Protein AF-I2K7R7-F1 (afdb_monomer)

Secondary structure (DSSP, 8-state):
-HHHHHHHHHHHHH-SSS-TTTHHHHHHHHHHHHHHHHHHHHHHHHHHHHHHHHHHHHHHTT--

Sequence (64 aa):
MKKNIVEVIEHVQKSTEVSEENKPLILEKLKEWKEEDDAIAEVSVRFENWWMEMEPIFAELGWI

Foldseek 3Di:
DLVVLVVVLVCLVPDPVDDPVCSVVVNVVSVVVNVVVVVVVVVVVVVVVVCVVCVVVCVVVVVD

Radius of gyration: 19.79 Å; Cα contacts (8 Å, |Δi|>4): 16; chains: 1; bounding box: 45×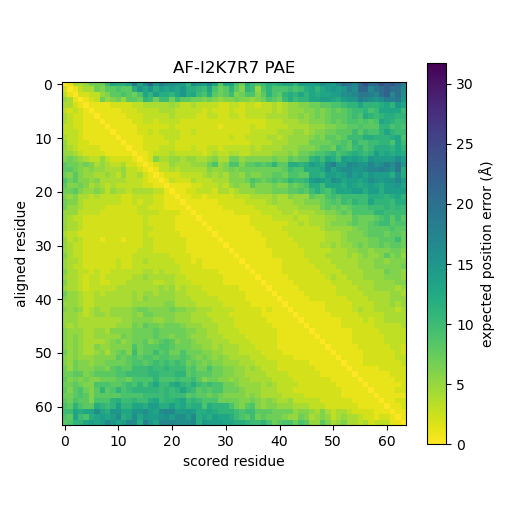16×50 Å

Structure (mmCIF, N/CA/C/O backbone):
data_AF-I2K7R7-F1
#
_entry.id   AF-I2K7R7-F1
#
loop_
_atom_site.group_PDB
_atom_site.id
_atom_site.type_symbol
_atom_site.label_atom_id
_atom_site.label_alt_id
_atom_site.label_comp_id
_atom_site.label_asym_id
_atom_site.label_entity_id
_atom_site.label_seq_id
_atom_site.pdbx_PDB_ins_code
_atom_site.Cartn_x
_atom_site.Cartn_y
_atom_site.Cartn_z
_atom_site.occupancy
_atom_site.B_iso_or_equiv
_atom_site.auth_seq_id
_atom_site.auth_comp_id
_atom_site.auth_asym_id
_atom_site.auth_atom_id
_atom_site.pdbx_PDB_model_num
ATOM 1 N N . MET A 1 1 ? -3.899 -5.296 -3.076 1.00 61.91 1 MET A N 1
ATOM 2 C CA . MET A 1 1 ? -4.030 -5.195 -1.606 1.00 61.91 1 MET A CA 1
ATOM 3 C C . MET A 1 1 ? -4.890 -4.020 -1.156 1.00 61.91 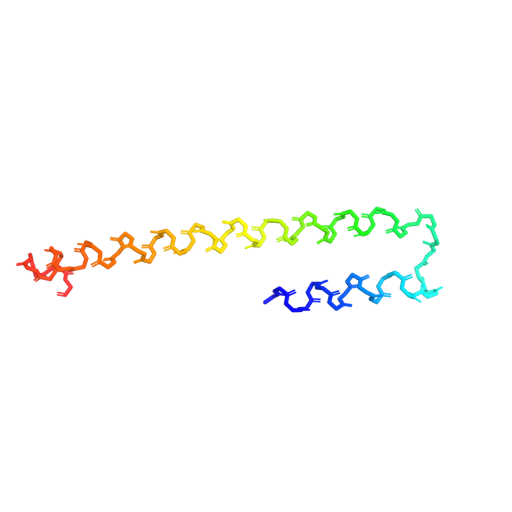1 MET A C 1
ATOM 5 O O . MET A 1 1 ? -5.747 -4.252 -0.315 1.00 61.91 1 MET A O 1
ATOM 9 N N . LYS A 1 2 ? -4.766 -2.818 -1.746 1.00 64.81 2 LYS A N 1
ATOM 10 C CA . LYS A 1 2 ? -5.587 -1.633 -1.396 1.00 64.81 2 LYS A CA 1
ATOM 11 C C . LYS A 1 2 ? -7.084 -1.885 -1.197 1.00 64.81 2 LYS A C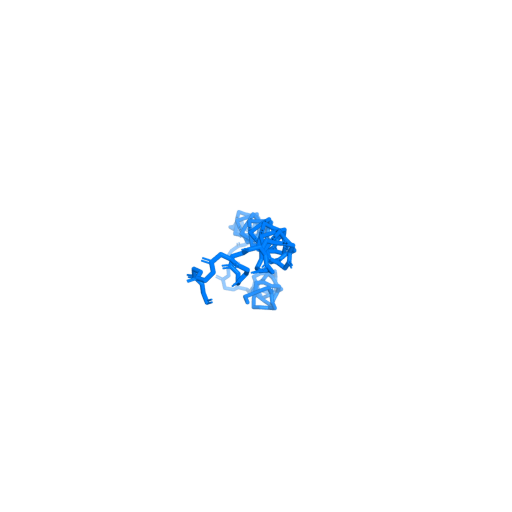 1
ATOM 13 O O . LYS A 1 2 ? -7.633 -1.492 -0.175 1.00 64.81 2 LYS A O 1
ATOM 18 N N . LYS A 1 3 ? -7.738 -2.568 -2.145 1.00 69.31 3 LYS A N 1
ATOM 19 C CA . LYS A 1 3 ? -9.179 -2.869 -2.060 1.00 69.31 3 LYS A CA 1
ATOM 20 C C . LYS A 1 3 ? -9.524 -3.689 -0.808 1.00 69.31 3 LYS A C 1
ATOM 22 O O . LYS A 1 3 ? -10.476 -3.371 -0.108 1.00 69.31 3 LYS A O 1
ATOM 27 N N . ASN A 1 4 ? -8.675 -4.659 -0.479 1.00 82.88 4 ASN A N 1
ATOM 28 C CA . ASN A 1 4 ? -8.872 -5.557 0.654 1.00 82.88 4 ASN A CA 1
ATOM 29 C C . ASN A 1 4 ? -8.691 -4.823 1.996 1.00 82.88 4 ASN A C 1
ATOM 31 O O . ASN A 1 4 ? -9.438 -5.081 2.929 1.00 82.88 4 ASN A O 1
ATOM 35 N N . ILE A 1 5 ? -7.743 -3.881 2.102 1.00 87.12 5 ILE A N 1
ATOM 36 C CA . ILE A 1 5 ? -7.536 -3.091 3.331 1.00 87.12 5 ILE A CA 1
ATOM 37 C C . ILE A 1 5 ? -8.734 -2.182 3.631 1.00 87.12 5 ILE A C 1
ATOM 39 O O . ILE A 1 5 ? -9.157 -2.085 4.780 1.00 87.12 5 ILE A O 1
ATOM 43 N N . VAL A 1 6 ? -9.316 -1.550 2.607 1.00 88.94 6 VAL A N 1
ATOM 44 C CA . VAL A 1 6 ? -10.495 -0.683 2.778 1.00 88.94 6 VAL A CA 1
ATOM 45 C C . VAL A 1 6 ? -11.709 -1.495 3.234 1.00 88.94 6 VAL A C 1
ATOM 47 O O . VAL A 1 6 ? -12.393 -1.100 4.177 1.00 88.94 6 VAL A O 1
ATOM 50 N N . GLU A 1 7 ? -11.937 -2.661 2.627 1.00 91.88 7 GLU A N 1
ATOM 51 C CA . GLU A 1 7 ? -13.021 -3.571 3.017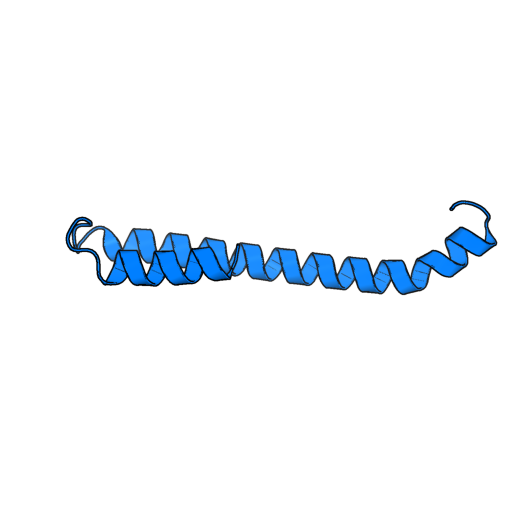 1.00 91.88 7 GLU A CA 1
ATOM 52 C C . GLU A 1 7 ? -12.867 -4.060 4.469 1.00 91.88 7 GLU A C 1
ATOM 54 O O . GLU A 1 7 ? -13.843 -4.095 5.223 1.00 91.88 7 GLU A O 1
ATOM 59 N N . VAL A 1 8 ? -11.636 -4.360 4.898 1.00 92.06 8 VAL A N 1
ATOM 60 C CA . VAL A 1 8 ? -11.336 -4.766 6.280 1.00 92.06 8 VAL A CA 1
ATOM 61 C C . VAL A 1 8 ? -11.573 -3.623 7.272 1.00 92.06 8 VAL A C 1
ATOM 63 O O . VAL A 1 8 ? -12.161 -3.859 8.326 1.00 92.06 8 VAL A O 1
ATOM 66 N N . ILE A 1 9 ? -11.191 -2.384 6.941 1.00 91.88 9 ILE A N 1
ATOM 67 C CA . ILE A 1 9 ? -11.480 -1.203 7.776 1.00 91.88 9 ILE A CA 1
ATOM 68 C C . ILE A 1 9 ? -12.990 -1.061 7.999 1.00 91.88 9 ILE A C 1
ATOM 70 O O . ILE A 1 9 ? -13.432 -0.886 9.137 1.00 91.88 9 ILE A O 1
ATOM 74 N N . GLU A 1 10 ? -13.793 -1.188 6.939 1.00 92.31 10 GLU A N 1
ATOM 75 C CA . GLU A 1 10 ? -15.252 -1.123 7.058 1.00 92.31 10 GLU A CA 1
ATOM 76 C C . GLU A 1 10 ? -15.826 -2.252 7.918 1.00 92.31 10 GLU A C 1
ATOM 78 O O . GLU A 1 10 ? -16.747 -2.023 8.708 1.00 92.31 10 GLU A O 1
ATOM 83 N N . HIS A 1 11 ? -15.298 -3.470 7.772 1.00 93.50 11 HIS A N 1
ATOM 84 C CA . HIS A 1 11 ? -15.729 -4.615 8.572 1.00 93.50 11 HIS A CA 1
ATOM 85 C C . HIS A 1 11 ? -15.395 -4.427 10.050 1.00 93.50 11 HIS A C 1
ATOM 87 O O . HIS A 1 11 ? -16.259 -4.656 10.890 1.00 93.50 11 HIS A O 1
ATOM 93 N N . VAL A 1 12 ? -14.197 -3.944 10.387 1.00 91.81 12 VAL A N 1
ATOM 94 C CA . VAL A 1 12 ? -13.809 -3.681 11.783 1.00 91.81 12 VAL A CA 1
ATOM 95 C C . VAL A 1 12 ? -14.678 -2.589 12.410 1.00 91.81 12 VAL A C 1
ATOM 97 O O . VAL A 1 12 ? -15.095 -2.728 13.559 1.00 91.81 12 VAL A O 1
ATOM 100 N N . GLN A 1 13 ? -15.019 -1.534 11.661 1.00 90.81 13 GLN A N 1
ATOM 101 C CA . GLN A 1 13 ? -15.918 -0.481 12.152 1.00 90.81 13 GLN A CA 1
ATOM 102 C C . GLN A 1 13 ? -17.312 -1.021 12.497 1.00 90.81 13 GLN A C 1
ATOM 104 O O . GLN A 1 13 ? -17.854 -0.709 13.560 1.00 90.81 13 GLN A O 1
ATOM 109 N N . LYS A 1 14 ? -17.883 -1.841 11.606 1.00 93.06 14 LYS A N 1
ATOM 110 C CA . LYS A 1 14 ? -19.250 -2.375 11.723 1.00 93.06 14 LYS A CA 1
ATOM 111 C C . LYS A 1 14 ? -19.337 -3.640 12.591 1.00 93.06 14 LYS A C 1
ATOM 113 O O . LYS A 1 14 ? -20.439 -4.034 12.960 1.00 93.06 14 LYS A O 1
ATOM 118 N N . SER A 1 15 ? -18.210 -4.281 12.900 1.00 91.25 15 SER A N 1
ATOM 119 C CA . SER A 1 15 ? -18.175 -5.551 13.628 1.00 91.25 15 SER A CA 1
ATOM 120 C C . SER A 1 15 ? -18.625 -5.387 15.076 1.00 91.25 15 SER A C 1
ATOM 122 O O . SER A 1 15 ? -18.195 -4.475 15.778 1.00 91.25 15 SER A O 1
ATOM 124 N N . THR A 1 16 ? -19.465 -6.308 15.536 1.00 89.94 16 THR A N 1
ATOM 125 C CA . THR A 1 16 ? -19.844 -6.458 16.947 1.00 89.94 16 THR A CA 1
ATOM 126 C C . THR A 1 16 ? -18.955 -7.458 17.689 1.00 89.94 16 THR A C 1
ATOM 128 O O . THR A 1 16 ? -19.073 -7.591 18.902 1.00 89.94 16 THR A O 1
ATOM 131 N N . GLU A 1 17 ? -18.091 -8.184 16.973 1.00 91.69 17 GLU A N 1
ATOM 132 C CA . GLU A 1 17 ? -17.175 -9.185 17.542 1.00 91.69 17 GLU A CA 1
ATOM 133 C C . GLU A 1 17 ? -15.891 -8.553 18.094 1.00 91.69 17 GLU A C 1
ATOM 135 O O . GLU A 1 17 ? -15.226 -9.127 18.952 1.00 91.69 17 GLU A O 1
ATOM 140 N N . VAL A 1 18 ? -15.551 -7.353 17.618 1.00 88.38 18 VAL A N 1
ATOM 141 C CA . VAL A 1 18 ? -14.440 -6.551 18.134 1.00 88.38 18 VAL A CA 1
ATOM 142 C C . VAL A 1 18 ? -14.989 -5.593 19.184 1.00 88.38 18 VAL A C 1
ATOM 144 O O . VAL A 1 18 ? -15.897 -4.814 18.892 1.00 88.38 18 VAL A O 1
ATOM 147 N N . SER A 1 19 ? -14.436 -5.622 20.398 1.00 90.00 19 SER A N 1
ATOM 148 C CA . SER A 1 19 ? -14.853 -4.700 21.455 1.00 90.00 19 SER A CA 1
ATOM 149 C C . SER A 1 19 ? -14.574 -3.245 21.068 1.00 90.00 19 SER A C 1
ATOM 151 O O . SER A 1 19 ? -13.539 -2.928 20.478 1.00 90.00 19 SER A O 1
ATOM 153 N N . GLU A 1 20 ? -15.493 -2.344 21.426 1.00 90.06 20 GLU A N 1
ATOM 154 C CA . GLU A 1 20 ? -15.397 -0.910 21.106 1.00 90.06 20 GLU A CA 1
ATOM 155 C C . GLU A 1 20 ? -14.100 -0.267 21.620 1.00 90.06 20 GLU A C 1
ATOM 157 O O . GLU A 1 20 ? -13.573 0.643 20.993 1.00 90.06 20 GLU A O 1
ATOM 162 N N . GLU A 1 21 ? -13.547 -0.771 22.725 1.00 89.25 21 GLU A N 1
ATOM 163 C CA . GLU A 1 21 ? -12.265 -0.325 23.289 1.00 89.25 21 GLU A CA 1
ATOM 164 C C . GLU A 1 21 ? -11.059 -0.645 22.384 1.00 89.25 21 GLU A C 1
ATOM 166 O O . GLU A 1 21 ? -10.097 0.118 22.345 1.00 89.25 21 GLU A O 1
ATOM 171 N N . ASN A 1 22 ? -11.118 -1.751 21.633 1.00 91.12 22 ASN A N 1
ATOM 172 C CA . ASN A 1 22 ? -10.019 -2.245 20.802 1.00 91.12 22 ASN A CA 1
ATOM 173 C C . ASN A 1 22 ? -10.111 -1.741 19.358 1.00 91.12 22 ASN A C 1
ATOM 175 O O . ASN A 1 22 ? -9.103 -1.692 18.649 1.00 91.12 22 ASN A O 1
ATOM 179 N N . LYS A 1 23 ? -11.306 -1.333 18.912 1.00 92.50 23 LYS A N 1
ATOM 180 C CA . LYS A 1 23 ? -11.526 -0.803 17.559 1.00 92.50 23 LYS A CA 1
ATOM 181 C C . LYS A 1 23 ? -10.599 0.365 17.197 1.00 92.50 23 LYS A C 1
ATOM 183 O O . LYS A 1 23 ? -10.052 0.313 16.097 1.00 92.50 23 LYS A O 1
ATOM 188 N N . PRO A 1 24 ? -10.373 1.387 18.049 1.00 94.31 24 PRO A N 1
ATOM 189 C CA . PRO A 1 24 ? -9.507 2.512 17.700 1.00 94.31 24 PRO A CA 1
ATOM 190 C C . PRO A 1 24 ? -8.090 2.076 17.318 1.00 94.31 24 PRO A C 1
ATOM 192 O O . PRO A 1 24 ? -7.607 2.466 16.259 1.00 94.31 24 PRO A O 1
ATOM 195 N N . LEU A 1 25 ? -7.480 1.199 18.122 1.00 95.00 25 LEU A N 1
ATOM 196 C CA . LEU A 1 25 ? -6.129 0.669 17.907 1.00 95.00 25 LEU A CA 1
ATOM 197 C C . LEU A 1 25 ? -6.026 -0.161 16.622 1.00 95.00 25 LEU A C 1
ATOM 199 O O . LEU A 1 25 ? -5.080 -0.018 15.850 1.00 95.00 25 LEU A O 1
ATOM 203 N N . ILE A 1 26 ? -7.018 -1.016 16.360 1.00 93.69 26 ILE A N 1
ATOM 204 C CA . ILE A 1 26 ? -7.041 -1.833 15.139 1.00 93.69 26 ILE A CA 1
ATOM 205 C C . ILE A 1 26 ? -7.195 -0.939 13.903 1.00 93.69 26 ILE A C 1
ATOM 207 O O . ILE A 1 26 ? -6.507 -1.134 12.902 1.00 93.69 26 ILE A O 1
ATOM 211 N N . LEU A 1 27 ? -8.079 0.060 13.963 1.00 94.50 27 LEU A N 1
ATO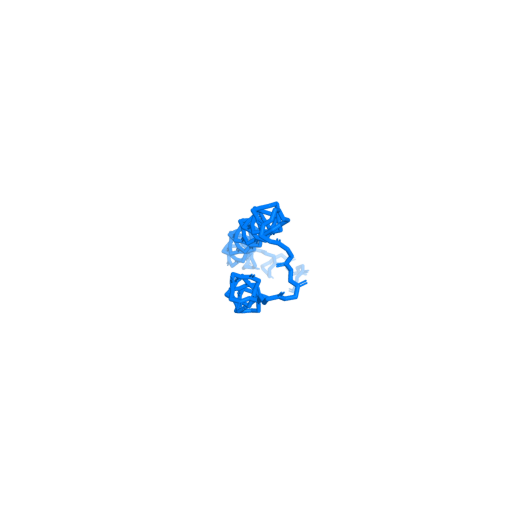M 212 C CA . LEU A 1 27 ? -8.309 0.987 12.856 1.00 94.50 27 LEU A CA 1
ATOM 213 C C . LEU A 1 27 ? -7.101 1.886 12.587 1.00 94.50 27 LEU A C 1
ATOM 215 O O . LEU A 1 27 ? -6.835 2.193 11.428 1.00 94.50 27 LEU A O 1
ATOM 219 N N . GLU A 1 28 ? -6.377 2.299 13.626 1.00 95.19 28 GLU A N 1
ATOM 220 C CA . GLU A 1 28 ? -5.105 3.012 13.495 1.00 95.19 28 GLU A CA 1
ATOM 221 C C . GLU A 1 28 ? -4.085 2.154 12.744 1.00 95.19 28 GLU A C 1
ATOM 223 O O . GLU A 1 28 ? -3.590 2.571 11.698 1.00 95.19 28 GLU A O 1
ATOM 228 N N . LYS A 1 29 ? -3.883 0.902 13.172 1.00 94.75 29 LYS A N 1
ATOM 229 C CA . LYS A 1 29 ? -2.937 -0.005 12.513 1.00 94.75 29 LYS A CA 1
ATOM 230 C C . LYS A 1 29 ? -3.285 -0.275 11.047 1.00 94.75 29 LYS A C 1
ATOM 232 O O . LYS A 1 29 ? -2.404 -0.308 10.192 1.00 94.75 29 LYS A O 1
ATOM 237 N N . LEU A 1 30 ? -4.571 -0.439 10.735 1.00 93.94 30 LEU A N 1
ATOM 238 C CA . LEU A 1 30 ? -5.029 -0.634 9.356 1.00 93.94 30 LEU A CA 1
ATOM 239 C C . LEU A 1 30 ? -4.806 0.605 8.476 1.00 93.94 30 LEU A C 1
ATOM 241 O O . LEU A 1 30 ? -4.552 0.462 7.279 1.00 93.94 30 LEU A O 1
ATOM 245 N N . LYS A 1 31 ? -4.896 1.813 9.047 1.00 93.75 31 LYS A N 1
ATOM 246 C CA . LYS A 1 31 ? -4.572 3.054 8.332 1.00 93.75 31 LYS A CA 1
ATOM 247 C C . LYS A 1 31 ? -3.077 3.169 8.069 1.00 93.75 31 LYS A C 1
ATOM 249 O O . LYS A 1 31 ? -2.717 3.453 6.933 1.00 93.75 31 LYS A O 1
ATOM 254 N N . GLU A 1 32 ? -2.236 2.875 9.059 1.00 94.44 32 GLU A N 1
ATOM 255 C CA . GLU A 1 32 ? -0.778 2.848 8.879 1.00 94.44 32 GLU A CA 1
ATOM 256 C C . GLU A 1 32 ? -0.381 1.910 7.734 1.00 94.44 32 GLU A C 1
ATOM 258 O O . GLU A 1 32 ? 0.325 2.310 6.815 1.00 94.44 32 GLU A O 1
ATOM 263 N N . TRP A 1 33 ? -0.918 0.686 7.711 1.00 94.00 33 TRP A N 1
ATOM 264 C CA . TRP A 1 33 ? -0.645 -0.262 6.625 1.00 94.00 33 TRP A CA 1
ATOM 265 C C . TRP A 1 33 ? -1.097 0.238 5.254 1.00 94.00 33 TRP A C 1
ATOM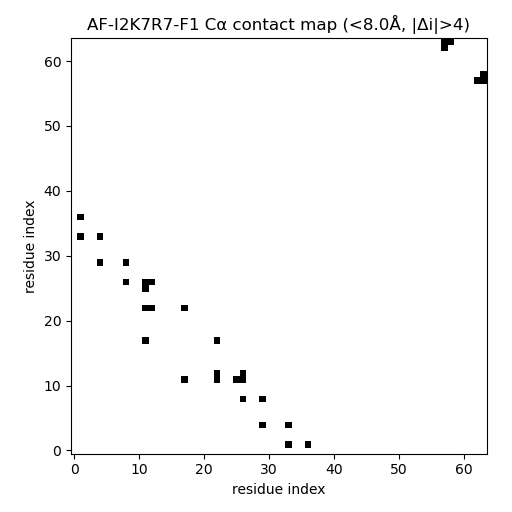 267 O O . TRP A 1 33 ? -0.448 -0.042 4.247 1.00 94.00 33 TRP A O 1
ATOM 277 N N . LYS A 1 34 ? -2.210 0.976 5.192 1.00 92.62 34 LYS A N 1
ATOM 278 C CA . LYS A 1 34 ? -2.658 1.599 3.944 1.00 92.62 34 LYS A CA 1
ATOM 279 C C . LYS A 1 34 ? -1.654 2.651 3.467 1.00 92.62 34 LYS A C 1
ATOM 281 O O . LYS A 1 34 ? -1.359 2.701 2.277 1.00 92.62 34 LYS A O 1
ATOM 286 N N . GLU A 1 35 ? -1.166 3.491 4.374 1.00 93.19 35 GLU A N 1
ATOM 287 C CA . GLU A 1 35 ? -0.190 4.540 4.066 1.00 93.19 35 GLU A CA 1
ATOM 288 C C . GLU A 1 35 ? 1.152 3.950 3.615 1.00 93.19 35 GLU A C 1
ATOM 290 O O . GLU A 1 35 ? 1.735 4.427 2.643 1.00 93.19 35 GLU A O 1
ATOM 295 N N . GLU A 1 36 ? 1.602 2.866 4.250 1.00 91.69 36 GLU A N 1
ATOM 296 C CA . GLU A 1 36 ? 2.799 2.124 3.840 1.00 91.69 36 GLU A CA 1
ATOM 297 C C . GLU A 1 36 ? 2.655 1.530 2.425 1.00 91.69 36 GLU A C 1
ATOM 299 O O . GLU A 1 36 ? 3.554 1.689 1.597 1.00 91.69 36 GLU A O 1
ATOM 304 N N . ASP A 1 37 ? 1.518 0.895 2.108 1.00 91.50 37 ASP A N 1
ATOM 305 C CA . ASP A 1 37 ? 1.238 0.358 0.762 1.00 91.50 37 ASP A CA 1
ATOM 306 C C . ASP A 1 37 ? 1.173 1.475 -0.294 1.00 91.50 37 ASP A C 1
ATOM 308 O O . ASP A 1 37 ? 1.701 1.326 -1.399 1.00 91.50 37 ASP A O 1
ATOM 312 N N . ASP A 1 38 ? 0.573 2.621 0.051 1.00 91.50 38 ASP A N 1
ATOM 313 C CA . ASP A 1 38 ? 0.535 3.805 -0.809 1.00 91.50 38 ASP A CA 1
ATOM 314 C C . ASP A 1 38 ? 1.957 4.332 -1.099 1.00 91.50 38 ASP A C 1
ATOM 316 O O . ASP A 1 38 ? 2.277 4.602 -2.261 1.00 91.50 38 ASP A O 1
ATOM 320 N N . ALA A 1 39 ? 2.827 4.408 -0.086 1.00 93.31 39 ALA A N 1
ATOM 321 C CA . ALA A 1 39 ? 4.21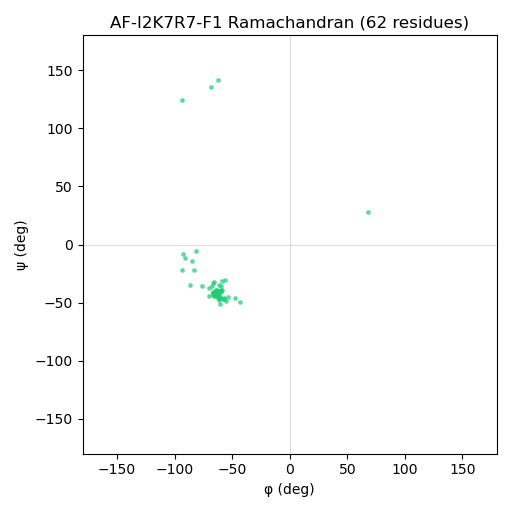4 4.854 -0.236 1.00 93.31 39 ALA A CA 1
ATOM 322 C C . ALA A 1 39 ? 5.065 3.888 -1.079 1.00 93.31 39 ALA A C 1
ATOM 324 O O . ALA A 1 39 ? 5.838 4.322 -1.935 1.00 93.31 39 ALA A O 1
ATOM 325 N N . ILE A 1 40 ? 4.907 2.574 -0.887 1.00 93.19 40 ILE A N 1
ATOM 326 C CA . ILE A 1 40 ? 5.590 1.563 -1.709 1.00 93.19 40 ILE A CA 1
ATOM 327 C C . ILE A 1 40 ? 5.156 1.691 -3.170 1.00 93.19 40 ILE A C 1
ATOM 329 O O . ILE A 1 40 ? 6.006 1.703 -4.061 1.00 93.19 40 ILE A O 1
ATOM 333 N N . ALA A 1 41 ? 3.852 1.835 -3.422 1.00 92.31 41 ALA A N 1
ATOM 334 C CA . ALA A 1 41 ? 3.329 1.994 -4.773 1.00 92.31 41 ALA A CA 1
ATOM 335 C C . ALA A 1 41 ? 3.899 3.240 -5.470 1.00 92.31 41 ALA A C 1
ATOM 337 O O . ALA A 1 41 ? 4.236 3.182 -6.651 1.00 92.31 41 ALA A O 1
ATOM 338 N N . GLU A 1 42 ? 4.058 4.353 -4.749 1.00 94.88 42 GLU A N 1
ATOM 339 C CA . GLU A 1 42 ? 4.698 5.555 -5.290 1.00 94.88 42 GLU A CA 1
ATOM 340 C C . GLU A 1 42 ? 6.154 5.293 -5.702 1.00 94.88 42 GLU A C 1
ATOM 342 O O . GLU A 1 42 ? 6.581 5.692 -6.789 1.00 94.88 42 GLU A O 1
ATOM 347 N N . VAL A 1 43 ? 6.914 4.594 -4.857 1.00 95.62 43 VAL A N 1
ATOM 348 C CA . VAL A 1 43 ? 8.302 4.225 -5.153 1.00 95.62 43 VAL A CA 1
ATOM 349 C C . VAL A 1 43 ? 8.375 3.311 -6.377 1.00 95.62 43 VAL A C 1
ATOM 351 O O . VAL A 1 43 ? 9.210 3.549 -7.250 1.00 95.62 43 VAL A O 1
ATOM 354 N N . SER A 1 44 ? 7.482 2.325 -6.498 1.00 95.94 44 SER A N 1
ATOM 355 C CA . SER A 1 44 ? 7.405 1.453 -7.676 1.00 95.94 44 SER A CA 1
ATOM 356 C C . SER A 1 44 ? 7.178 2.245 -8.963 1.00 95.94 44 SER A C 1
ATOM 358 O O . SER A 1 44 ? 7.931 2.070 -9.915 1.00 95.94 44 SER A O 1
ATOM 360 N N . VAL A 1 45 ? 6.227 3.184 -8.970 1.00 96.25 45 VAL A N 1
ATOM 361 C CA . VAL A 1 45 ? 5.959 4.036 -10.143 1.00 96.25 45 VAL A CA 1
ATOM 362 C C . VAL A 1 45 ? 7.178 4.884 -10.514 1.00 96.25 45 VAL A C 1
ATOM 364 O O . VAL A 1 45 ? 7.505 5.033 -11.690 1.00 96.25 45 VAL A O 1
ATOM 367 N N . ARG A 1 46 ? 7.893 5.438 -9.526 1.00 96.75 46 ARG A N 1
ATOM 368 C CA . ARG A 1 46 ? 9.130 6.193 -9.789 1.00 96.75 46 ARG A CA 1
ATOM 369 C C . ARG A 1 46 ? 10.213 5.313 -10.412 1.00 96.75 46 ARG A C 1
ATOM 371 O O . ARG A 1 46 ? 10.891 5.771 -11.328 1.00 96.75 46 ARG A O 1
ATOM 378 N N . PHE A 1 47 ? 10.363 4.073 -9.946 1.00 97.19 47 PHE A N 1
ATOM 379 C CA . PHE A 1 47 ? 11.305 3.119 -10.532 1.00 97.19 47 PHE A CA 1
ATOM 380 C C . PHE A 1 47 ? 10.920 2.709 -11.949 1.00 97.19 47 PHE A C 1
ATOM 382 O O . PHE A 1 47 ? 11.798 2.650 -12.801 1.00 97.19 47 PHE A O 1
ATOM 389 N N . GLU A 1 48 ? 9.638 2.464 -12.218 1.00 96.62 48 GLU A N 1
ATOM 390 C CA . GLU A 1 48 ? 9.147 2.165 -13.567 1.00 96.62 48 GLU A CA 1
ATOM 391 C C . GLU A 1 48 ? 9.447 3.317 -14.530 1.00 96.62 48 GLU A C 1
ATOM 393 O O . GLU A 1 48 ? 9.993 3.095 -15.608 1.00 96.62 48 GLU A O 1
ATOM 398 N N . ASN A 1 49 ? 9.173 4.557 -14.113 1.00 97.31 49 ASN A N 1
ATOM 399 C CA . ASN A 1 49 ? 9.491 5.743 -14.907 1.00 97.31 49 ASN A CA 1
ATOM 400 C C . ASN A 1 49 ? 10.991 5.877 -15.171 1.00 97.31 49 ASN A C 1
ATOM 402 O O . ASN A 1 49 ? 11.400 6.071 -16.311 1.00 97.31 49 ASN A O 1
ATOM 406 N N . TRP A 1 50 ? 11.813 5.722 -14.133 1.00 97.50 50 TRP A N 1
ATOM 407 C CA . TRP A 1 50 ? 13.266 5.748 -14.279 1.00 97.50 50 TRP A CA 1
ATOM 408 C C . TRP A 1 50 ? 13.772 4.629 -15.198 1.00 97.50 50 TRP A C 1
ATOM 410 O O . TRP A 1 50 ? 14.652 4.851 -16.026 1.00 97.50 50 TRP A O 1
ATOM 420 N N . TRP A 1 51 ? 13.200 3.428 -15.097 1.00 96.81 51 TRP A N 1
ATOM 421 C CA . TRP A 1 51 ? 13.570 2.313 -15.961 1.00 96.81 51 TRP A CA 1
ATOM 422 C C . TRP A 1 51 ? 13.228 2.591 -17.425 1.00 96.81 51 TRP A C 1
ATOM 424 O O . TRP A 1 51 ? 14.071 2.339 -18.274 1.00 96.81 51 TRP A O 1
ATOM 434 N N . MET A 1 52 ? 12.064 3.178 -17.730 1.00 96.81 52 MET A N 1
ATOM 435 C CA . MET A 1 52 ? 11.710 3.569 -19.105 1.00 96.81 52 MET A CA 1
ATOM 436 C C . MET A 1 52 ? 12.711 4.559 -19.723 1.00 96.81 52 MET A C 1
ATOM 438 O O . MET A 1 52 ? 12.924 4.542 -20.933 1.00 96.81 52 MET A O 1
ATOM 442 N N . GLU A 1 53 ? 13.337 5.415 -18.912 1.00 96.81 53 GLU A N 1
ATOM 443 C CA . GLU A 1 53 ? 14.386 6.333 -19.372 1.00 96.81 53 GLU A CA 1
ATOM 444 C C . GLU A 1 53 ? 15.730 5.623 -19.595 1.00 96.81 53 GLU A C 1
ATOM 446 O O . GLU A 1 53 ? 16.471 5.965 -20.517 1.00 96.81 53 GLU A O 1
ATOM 451 N N . MET A 1 54 ? 16.053 4.637 -18.757 1.00 97.25 54 MET A N 1
ATOM 452 C CA . MET A 1 54 ? 17.340 3.942 -18.790 1.00 97.25 54 MET A CA 1
ATOM 453 C C . MET A 1 54 ? 17.375 2.770 -19.770 1.00 97.25 54 MET A C 1
ATOM 455 O O . MET A 1 54 ? 18.416 2.531 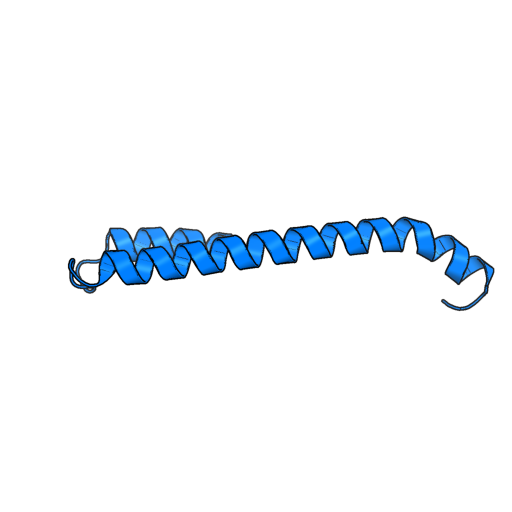-20.377 1.00 97.25 54 MET A O 1
ATOM 459 N N . GLU A 1 55 ? 16.269 2.047 -19.935 1.00 97.12 55 GLU A N 1
ATOM 460 C CA . GLU A 1 55 ? 16.156 0.853 -20.780 1.00 97.12 55 GLU A CA 1
ATOM 461 C C . GLU A 1 55 ? 16.767 1.054 -22.182 1.00 97.12 55 GLU A C 1
ATOM 463 O O . GLU A 1 55 ? 17.582 0.216 -22.576 1.00 97.12 55 GLU A O 1
ATOM 468 N N . PRO A 1 56 ? 16.515 2.165 -22.909 1.00 97.38 56 PRO A N 1
ATOM 469 C CA . PRO A 1 56 ? 17.142 2.398 -24.210 1.00 97.38 56 PRO A CA 1
ATOM 470 C C . PRO A 1 56 ? 18.675 2.435 -24.152 1.00 97.38 56 PRO A C 1
ATOM 472 O O . PRO A 1 56 ? 19.332 1.875 -25.023 1.00 97.38 56 PRO A O 1
ATOM 475 N N . ILE A 1 57 ? 19.256 3.031 -23.106 1.00 96.94 57 ILE A N 1
ATOM 476 C CA . ILE A 1 57 ? 20.713 3.111 -22.914 1.00 96.94 57 ILE A CA 1
ATOM 477 C C . ILE A 1 57 ? 21.286 1.713 -22.667 1.00 96.94 57 ILE A C 1
ATOM 479 O O . ILE A 1 57 ? 22.313 1.343 -23.233 1.00 96.94 57 ILE A O 1
ATOM 483 N N . PHE A 1 58 ? 20.621 0.913 -21.830 1.00 96.56 58 PHE A N 1
ATOM 484 C CA . PHE A 1 58 ? 21.037 -0.468 -21.579 1.00 96.56 58 PHE A CA 1
ATOM 485 C C . PHE A 1 58 ? 20.953 -1.325 -22.852 1.00 96.56 58 PHE A C 1
ATOM 487 O O . PHE A 1 58 ? 21.867 -2.112 -23.108 1.00 96.56 58 PHE A O 1
ATOM 494 N N . ALA A 1 59 ? 19.914 -1.137 -23.672 1.00 97.25 59 ALA A N 1
ATOM 495 C CA . ALA A 1 59 ? 19.767 -1.811 -24.960 1.00 97.25 59 ALA A CA 1
ATOM 496 C C . ALA A 1 59 ? 20.853 -1.383 -25.968 1.00 97.25 59 ALA A C 1
ATOM 498 O O . ALA A 1 59 ? 21.440 -2.231 -26.639 1.00 97.25 59 ALA A O 1
ATOM 499 N N . GLU A 1 60 ? 21.192 -0.090 -26.039 1.00 97.06 60 GLU A N 1
ATOM 500 C CA . GLU A 1 60 ? 22.295 0.422 -26.870 1.00 97.06 60 GLU A CA 1
ATOM 501 C C . GLU A 1 60 ? 23.652 -0.188 -26.488 1.00 97.06 60 GLU A C 1
ATOM 503 O O . GLU A 1 60 ? 24.487 -0.460 -27.353 1.00 97.06 60 GLU A O 1
ATOM 508 N N . LEU A 1 61 ? 23.869 -0.439 -25.194 1.00 97.19 61 LEU A N 1
ATOM 509 C CA . LEU A 1 61 ? 25.078 -1.078 -24.671 1.00 97.19 61 LEU A CA 1
ATOM 510 C C . LEU A 1 61 ? 25.066 -2.613 -24.798 1.00 97.19 61 LEU A C 1
ATOM 512 O O . LEU A 1 61 ? 26.076 -3.254 -24.497 1.00 97.19 61 LEU A O 1
ATOM 516 N N . GLY A 1 62 ? 23.954 -3.207 -25.248 1.00 96.00 62 GLY A N 1
ATOM 517 C CA . GLY A 1 62 ? 23.777 -4.656 -25.374 1.00 96.00 62 GLY A CA 1
ATOM 518 C C . GLY A 1 62 ? 23.73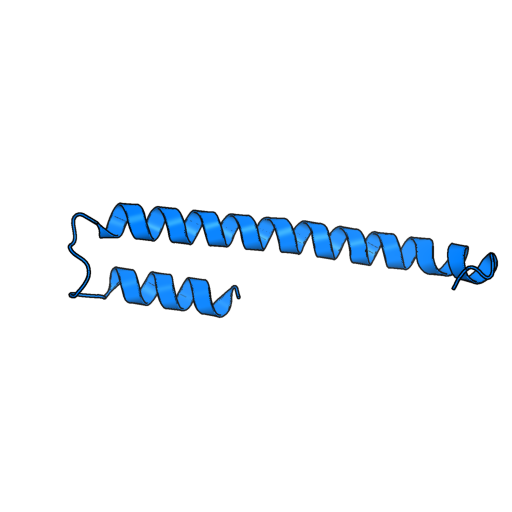2 -5.390 -24.031 1.00 96.00 62 GLY A C 1
ATOM 519 O O . GLY A 1 62 ? 24.168 -6.538 -23.940 1.00 96.00 62 GLY A O 1
ATOM 520 N N . TRP A 1 63 ? 23.288 -4.713 -22.969 1.00 94.19 63 TRP A N 1
ATOM 521 C CA . TRP A 1 63 ? 23.205 -5.273 -21.614 1.00 94.19 63 TRP A CA 1
ATOM 522 C C . TRP A 1 63 ? 21.852 -5.922 -21.302 1.00 94.19 63 TRP A C 1
ATOM 524 O O . TRP A 1 63 ? 21.746 -6.627 -20.296 1.00 94.19 63 TRP A O 1
ATOM 534 N N . ILE A 1 64 ? 20.857 -5.708 -22.166 1.00 87.75 64 ILE A N 1
ATOM 535 C CA . ILE A 1 64 ? 19.538 -6.354 -22.196 1.00 87.75 64 ILE A CA 1
ATOM 536 C C . ILE A 1 64 ? 19.113 -6.604 -23.643 1.00 87.75 64 ILE A C 1
ATOM 538 O O . ILE A 1 64 ? 19.633 -5.893 -24.535 1.00 87.75 64 ILE A O 1
#

Solvent-accessible surface area (backbone atoms only — not comparable to full-atom values): 3724 Å² total; per-residue (Å²): 109,72,71,58,54,55,53,48,50,54,46,56,72,71,38,84,87,53,55,79,86,53,42,61,61,54,51,49,54,54,47,53,53,49,52,53,52,52,52,51,52,52,52,51,53,52,49,52,56,52,42,68,68,43,50,62,58,38,44,75,70,65,76,99

Mean predicted aligned error: 5.12 Å

Nearest PDB structures (foldseek):
  8p1p-assembly1_B-2  TM=6.537E-01  e=2.152E+00  Homo sapiens
  8p1p-assembly1_A  TM=6.590E-01  e=2.832E+00  Homo sapiens
  3zjc-assembly1_A  TM=5.780E-01  e=2.152E+00  Homo sapiens

pLDDT: mean 92.23, std 6.7, range [61.91, 97.5]